Protein AF-A0A958KNK9-F1 (afdb_monomer_lite)

Foldseek 3Di:
DVLLVLLVVLLVLLVVLLPPPPPPQLVVSVVSLVVSVVSVVVSVVVVVVDDLVVDDPVVNVSVVVSVVSSVVSVVSSVVSNVSSVVVVVVVVVVVVVVVVVVVVVVVPPVVVVVVVPPPDD

Secondary structure (DSSP, 8-state):
-HHHHHHHHHHHHHHHHHHS-TT--HHHHHHHHHHHHHHHHHHHHHHTT--GGGS-HHHHHHHHHHHHHHHHHHHHHHHHHHHHHHHHHHHHHHHHHHHHHHHHHHHHSHHHHGGGG----

Radius of gyration: 26.72 Å; chains: 1; bounding box: 63×22×84 Å

Sequence (121 aa):
MVMHEELNALIELARSCGNLPKNADPEDVITQIRKYLEIFDDWQQRAGEFDVDSISEAEQAQIKSSIEELQRLHSGVTARAESAKGKIADDLSDLHKRNKALKTYLDRYPSRISI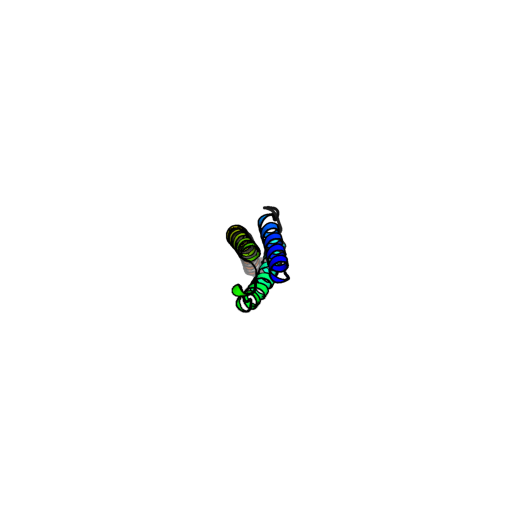TGKRKG

pLDDT: mean 86.58, std 13.3, range [44.47, 96.56]

Structure (mmCIF, N/CA/C/O backbone):
data_AF-A0A958KNK9-F1
#
_entry.id   AF-A0A958KNK9-F1
#
loop_
_atom_site.group_PDB
_atom_site.id
_atom_site.type_symbol
_atom_site.label_atom_id
_atom_site.label_alt_id
_atom_site.label_comp_id
_atom_site.label_asym_id
_atom_site.label_entity_id
_atom_site.label_seq_id
_atom_site.pdbx_PDB_ins_code
_atom_site.Cartn_x
_atom_site.Cartn_y
_atom_site.Cartn_z
_atom_site.occupancy
_atom_site.B_iso_or_equiv
_atom_site.auth_seq_id
_atom_site.auth_comp_id
_atom_site.auth_asym_id
_atom_site.auth_atom_id
_atom_site.pdbx_PDB_model_num
ATOM 1 N N . MET A 1 1 ? -13.310 -5.621 22.249 1.00 59.47 1 MET A N 1
ATOM 2 C CA . MET A 1 1 ? -11.843 -5.461 22.407 1.00 59.47 1 MET A CA 1
ATOM 3 C C . MET A 1 1 ? -11.045 -5.829 21.152 1.00 59.47 1 MET A C 1
ATOM 5 O O . MET A 1 1 ? -10.298 -4.976 20.697 1.00 59.47 1 MET A O 1
ATOM 9 N N . VAL A 1 2 ? -11.240 -7.015 20.552 1.00 64.38 2 VAL A N 1
ATOM 10 C CA . VAL A 1 2 ? -10.476 -7.497 19.371 1.00 64.38 2 VAL A CA 1
ATOM 11 C C . VAL A 1 2 ? -10.424 -6.484 18.214 1.00 64.38 2 VAL A C 1
ATOM 13 O O . VAL A 1 2 ? -9.348 -6.174 17.718 1.00 64.38 2 VAL A O 1
ATOM 16 N N . MET A 1 3 ? -11.554 -5.863 17.861 1.00 78.62 3 MET A N 1
ATOM 17 C CA . MET A 1 3 ? -11.610 -4.920 16.734 1.00 78.62 3 MET A CA 1
ATOM 18 C C . MET A 1 3 ? -10.757 -3.653 16.920 1.00 78.62 3 MET A C 1
ATOM 20 O O . MET A 1 3 ? -10.226 -3.114 15.951 1.00 78.62 3 MET A O 1
ATOM 24 N N . HIS A 1 4 ? -10.605 -3.166 18.155 1.00 80.06 4 HIS A N 1
ATOM 25 C CA . HIS A 1 4 ? -9.783 -1.983 18.414 1.00 80.06 4 HIS A CA 1
ATOM 26 C C . HIS A 1 4 ? -8.284 -2.302 18.310 1.00 80.06 4 HIS A C 1
ATOM 28 O O . HIS A 1 4 ? -7.519 -1.504 17.773 1.00 80.06 4 HIS A O 1
ATOM 34 N N . GLU A 1 5 ? -7.863 -3.482 18.772 1.00 84.50 5 GLU A N 1
ATOM 35 C CA . GLU A 1 5 ? -6.477 -3.945 18.637 1.00 84.50 5 GLU A CA 1
ATOM 36 C C . GLU A 1 5 ? -6.090 -4.145 17.167 1.00 84.50 5 GLU A C 1
ATOM 38 O O . GLU A 1 5 ? -5.017 -3.715 16.744 1.00 84.50 5 GLU A O 1
ATOM 43 N N . GLU A 1 6 ? -6.988 -4.721 16.368 1.00 87.19 6 GLU A N 1
ATOM 44 C CA . GLU A 1 6 ? -6.795 -4.906 14.926 1.00 87.19 6 GLU A CA 1
ATOM 45 C C . GLU A 1 6 ? -6.693 -3.575 14.183 1.00 87.19 6 GLU A C 1
ATOM 47 O O . GLU A 1 6 ? -5.812 -3.389 13.340 1.00 87.19 6 GLU A O 1
ATOM 52 N N . LEU A 1 7 ? -7.547 -2.614 14.541 1.00 90.06 7 LEU A N 1
ATOM 53 C CA . LEU A 1 7 ? -7.502 -1.273 13.977 1.00 90.06 7 LEU A CA 1
ATOM 54 C C . LEU A 1 7 ? -6.193 -0.550 14.335 1.00 90.06 7 LEU A C 1
ATOM 56 O O . LEU A 1 7 ? -5.594 0.100 13.479 1.00 90.06 7 LEU A O 1
ATOM 60 N N . ASN A 1 8 ? -5.697 -0.707 15.564 1.00 91.25 8 ASN A N 1
ATOM 61 C CA . ASN A 1 8 ? -4.397 -0.161 15.961 1.00 91.25 8 ASN A CA 1
ATOM 62 C C . ASN A 1 8 ? -3.240 -0.828 15.201 1.00 91.25 8 ASN A C 1
ATOM 64 O O . ASN A 1 8 ? -2.326 -0.136 14.752 1.00 91.25 8 ASN A O 1
ATOM 68 N N . ALA A 1 9 ? -3.286 -2.146 14.990 1.00 91.69 9 ALA A N 1
ATOM 69 C CA . ALA A 1 9 ? -2.295 -2.843 14.171 1.00 91.69 9 ALA A CA 1
ATOM 70 C C . ALA A 1 9 ? -2.288 -2.330 12.717 1.00 91.69 9 ALA A C 1
ATOM 72 O O . ALA A 1 9 ? -1.220 -2.133 12.131 1.00 91.69 9 ALA A O 1
ATOM 73 N N . LEU A 1 10 ? -3.466 -2.046 12.154 1.00 94.19 10 LEU A N 1
ATOM 74 C CA . LEU A 1 10 ? -3.607 -1.421 10.838 1.00 94.19 10 LEU A CA 1
ATOM 75 C C . LEU A 1 10 ? -3.031 -0.007 10.780 1.00 94.19 10 LEU A C 1
ATOM 77 O O . LEU A 1 10 ? -2.357 0.337 9.808 1.00 94.19 10 LEU A O 1
ATOM 81 N N . ILE A 1 11 ? -3.269 0.802 11.813 1.00 95.56 11 ILE A N 1
ATOM 82 C CA . ILE A 1 11 ? -2.708 2.153 11.937 1.00 95.56 11 ILE A CA 1
ATOM 83 C C . ILE A 1 11 ? -1.180 2.095 11.957 1.00 95.56 11 ILE A C 1
ATOM 85 O O . ILE A 1 11 ? -0.529 2.816 11.198 1.00 95.56 11 ILE A O 1
ATOM 89 N N . GLU A 1 12 ? -0.592 1.209 12.761 1.00 94.62 12 GLU A N 1
ATOM 90 C CA . GLU A 1 12 ? 0.864 1.044 12.822 1.00 94.62 12 GLU A CA 1
ATOM 91 C C . GLU A 1 12 ? 1.447 0.589 11.481 1.00 94.62 12 GLU A C 1
ATOM 93 O O . GLU A 1 12 ? 2.476 1.102 11.028 1.00 94.62 12 GLU A O 1
ATOM 98 N N . LEU A 1 13 ? 0.759 -0.313 10.783 1.00 94.12 13 LEU A N 1
ATOM 99 C CA . LEU A 1 13 ? 1.186 -0.752 9.462 1.00 94.12 13 LEU A CA 1
ATOM 100 C C . LEU A 1 13 ? 1.086 0.371 8.418 1.00 94.12 13 LEU A C 1
ATOM 102 O O . LEU A 1 13 ? 2.009 0.543 7.616 1.00 94.12 13 LEU A O 1
ATOM 106 N N . ALA A 1 14 ? 0.024 1.178 8.459 1.00 95.50 14 ALA A N 1
ATOM 107 C CA . ALA A 1 14 ? -0.142 2.342 7.591 1.00 95.50 14 ALA A CA 1
ATOM 108 C C . ALA A 1 14 ? 0.942 3.404 7.850 1.00 95.50 14 ALA A C 1
ATOM 110 O O . ALA A 1 14 ? 1.544 3.922 6.903 1.00 95.50 14 ALA A O 1
ATOM 111 N N . ARG A 1 15 ? 1.260 3.680 9.124 1.00 94.94 15 ARG A N 1
ATOM 112 C CA . ARG A 1 15 ? 2.381 4.550 9.526 1.00 94.94 15 ARG A CA 1
ATOM 113 C C . ARG A 1 15 ? 3.704 4.017 8.987 1.00 94.94 15 ARG A C 1
ATOM 115 O O . ARG A 1 15 ? 4.484 4.779 8.420 1.00 94.94 15 ARG A O 1
ATOM 122 N N . SER A 1 16 ? 3.944 2.713 9.116 1.00 93.00 16 SER A N 1
ATOM 123 C CA . SER A 1 16 ? 5.159 2.069 8.615 1.00 93.00 16 SER A CA 1
ATOM 124 C C . SER A 1 16 ? 5.309 2.230 7.097 1.00 93.00 16 SER A C 1
ATOM 126 O O . SER A 1 16 ? 6.363 2.668 6.636 1.00 93.00 16 SER A O 1
ATOM 128 N N . CYS A 1 17 ? 4.233 2.014 6.331 1.00 92.62 17 CYS A N 1
ATOM 129 C CA . CYS A 1 17 ? 4.218 2.251 4.883 1.00 92.62 17 CYS A CA 1
ATOM 130 C C . CYS A 1 17 ? 4.541 3.717 4.534 1.00 92.62 17 CYS A C 1
ATOM 132 O O . CYS A 1 17 ? 5.336 3.987 3.633 1.00 92.62 17 CYS A O 1
ATOM 134 N N . GLY A 1 18 ? 3.954 4.680 5.256 1.00 87.94 18 GLY A N 1
ATOM 135 C CA . GLY A 1 18 ? 4.208 6.112 5.054 1.00 87.94 18 GLY A CA 1
ATOM 136 C C . GLY A 1 18 ? 5.648 6.538 5.376 1.00 87.94 18 GLY A C 1
ATOM 137 O O . GLY A 1 18 ? 6.222 7.388 4.677 1.00 87.94 18 GLY A O 1
ATOM 138 N N . ASN A 1 19 ? 6.247 5.907 6.389 1.00 89.94 19 ASN A N 1
ATOM 139 C CA . ASN A 1 19 ? 7.565 6.229 6.941 1.00 89.94 19 ASN A CA 1
ATOM 140 C C . ASN A 1 19 ? 8.738 5.505 6.268 1.00 89.94 19 ASN A C 1
ATOM 142 O O . ASN A 1 19 ? 9.886 5.730 6.655 1.00 89.94 19 ASN A O 1
ATOM 146 N N . LEU A 1 20 ? 8.489 4.686 5.243 1.00 88.62 20 LEU A N 1
ATOM 147 C CA . LEU A 1 20 ? 9.555 4.068 4.456 1.00 88.62 20 LEU A CA 1
ATOM 148 C C . LEU A 1 20 ? 10.573 5.111 3.950 1.00 88.62 20 LEU A C 1
ATOM 150 O O . LEU A 1 20 ? 10.183 6.217 3.550 1.00 88.62 20 LEU A O 1
ATOM 154 N N . PRO A 1 21 ? 11.880 4.796 3.905 1.00 89.81 21 PRO A N 1
ATOM 155 C CA . PRO A 1 21 ? 12.877 5.705 3.347 1.00 89.81 21 PRO A CA 1
ATOM 156 C C . PRO A 1 21 ? 12.481 6.200 1.946 1.00 89.81 21 PRO A C 1
ATOM 158 O O . PRO A 1 21 ? 11.912 5.468 1.139 1.00 89.81 21 PRO A O 1
ATOM 161 N N . LYS A 1 22 ? 12.759 7.467 1.613 1.00 85.44 22 LYS A N 1
ATOM 162 C CA . LYS A 1 22 ? 12.431 8.025 0.277 1.00 85.44 22 LYS A CA 1
ATOM 163 C C . LYS A 1 22 ? 13.130 7.271 -0.866 1.00 85.44 22 LYS A C 1
ATOM 165 O O . LYS A 1 22 ? 12.616 7.185 -1.984 1.00 85.44 22 LYS A O 1
ATOM 170 N N . ASN A 1 23 ? 14.298 6.718 -0.566 1.00 88.31 23 ASN A N 1
ATOM 171 C CA . ASN A 1 23 ? 15.133 5.902 -1.436 1.00 88.31 23 ASN A CA 1
ATOM 172 C C . ASN A 1 23 ? 14.954 4.393 -1.204 1.00 88.31 23 ASN A C 1
ATOM 174 O O . ASN A 1 23 ? 15.798 3.636 -1.667 1.00 88.31 23 ASN A O 1
ATOM 178 N N . ALA A 1 24 ? 13.905 3.964 -0.493 1.00 91.06 24 ALA A N 1
ATOM 179 C CA . ALA A 1 24 ? 13.580 2.547 -0.395 1.00 91.06 24 ALA A CA 1
ATOM 180 C C . ALA A 1 24 ? 13.394 1.942 -1.793 1.00 91.06 24 ALA A C 1
ATOM 182 O O . ALA A 1 24 ? 12.942 2.636 -2.721 1.00 91.06 24 ALA A O 1
ATOM 183 N N . ASP A 1 25 ? 13.758 0.667 -1.906 1.00 92.94 25 ASP A N 1
ATOM 184 C CA . ASP A 1 25 ? 13.542 -0.129 -3.105 1.00 92.94 25 ASP A CA 1
ATOM 185 C C . ASP A 1 25 ? 12.040 -0.120 -3.454 1.00 92.94 25 ASP A C 1
ATOM 187 O O . ASP A 1 25 ? 11.208 -0.373 -2.572 1.00 92.94 25 ASP A O 1
ATOM 191 N N . PRO A 1 26 ? 11.651 0.223 -4.697 1.00 92.56 26 PRO A N 1
ATOM 192 C CA . PRO A 1 26 ? 10.259 0.156 -5.126 1.00 92.56 26 PRO A CA 1
ATOM 193 C C . PRO A 1 26 ? 9.591 -1.202 -4.867 1.00 92.56 26 PRO A C 1
ATOM 195 O O . PRO A 1 26 ? 8.399 -1.224 -4.557 1.00 92.56 26 PRO A O 1
ATOM 198 N N . GLU A 1 27 ? 10.325 -2.314 -4.962 1.00 91.81 27 GLU A N 1
ATOM 199 C CA . GLU A 1 27 ? 9.784 -3.655 -4.708 1.00 91.81 27 GLU A CA 1
ATOM 200 C C . GLU A 1 27 ? 9.452 -3.868 -3.226 1.00 91.81 27 GLU A C 1
ATOM 202 O O . GLU A 1 27 ? 8.373 -4.379 -2.901 1.00 91.81 27 GLU A O 1
ATOM 207 N N . ASP A 1 28 ? 10.314 -3.399 -2.321 1.00 92.50 28 ASP A N 1
ATOM 208 C CA . ASP A 1 28 ? 10.069 -3.439 -0.875 1.00 92.50 28 ASP A CA 1
ATOM 209 C C . ASP A 1 28 ? 8.854 -2.583 -0.501 1.00 92.50 28 ASP A C 1
ATOM 211 O O . ASP A 1 28 ? 7.980 -3.015 0.258 1.00 92.50 28 ASP A O 1
ATOM 215 N N . VAL A 1 29 ? 8.755 -1.380 -1.086 1.00 94.38 29 VAL A N 1
ATOM 216 C CA . VAL A 1 29 ? 7.613 -0.476 -0.882 1.00 94.38 29 VAL A CA 1
ATOM 217 C C . VAL A 1 29 ? 6.314 -1.155 -1.314 1.00 94.38 29 VAL A C 1
ATOM 219 O O . VAL A 1 29 ? 5.337 -1.153 -0.564 1.00 94.38 29 VAL A O 1
ATOM 222 N N . ILE A 1 30 ? 6.289 -1.768 -2.500 1.00 94.06 30 ILE A N 1
ATOM 223 C CA . ILE A 1 30 ? 5.103 -2.470 -3.005 1.00 94.06 30 ILE A CA 1
ATOM 224 C C . ILE A 1 30 ? 4.757 -3.669 -2.131 1.00 94.06 30 ILE A C 1
ATOM 226 O O . ILE A 1 30 ? 3.581 -3.880 -1.838 1.00 94.06 30 ILE A O 1
ATOM 230 N N . THR A 1 31 ? 5.751 -4.439 -1.693 1.00 94.31 31 THR A N 1
ATOM 231 C CA . THR A 1 31 ? 5.539 -5.601 -0.822 1.00 94.31 31 THR A CA 1
ATOM 232 C C . THR A 1 31 ? 4.875 -5.185 0.486 1.00 94.31 31 THR A C 1
ATOM 234 O O . THR A 1 31 ? 3.894 -5.799 0.911 1.00 94.31 31 THR A O 1
ATOM 237 N N . GLN A 1 32 ? 5.341 -4.096 1.099 1.00 94.06 32 GLN A N 1
ATOM 238 C CA . GLN A 1 32 ? 4.755 -3.611 2.341 1.00 94.06 32 GLN A CA 1
ATOM 239 C C . GLN A 1 32 ? 3.341 -3.049 2.149 1.00 94.06 32 GLN A C 1
ATOM 241 O O . GLN A 1 32 ? 2.455 -3.331 2.956 1.00 94.06 32 GLN A O 1
ATOM 246 N N . ILE A 1 33 ? 3.106 -2.307 1.063 1.00 95.25 33 ILE A N 1
ATOM 247 C CA . ILE A 1 33 ? 1.776 -1.778 0.733 1.00 95.25 33 ILE A CA 1
ATOM 248 C C . ILE A 1 33 ? 0.794 -2.915 0.431 1.00 95.25 33 ILE A C 1
ATOM 250 O O . ILE A 1 33 ? -0.352 -2.844 0.860 1.00 95.25 33 ILE A O 1
ATOM 254 N N . ARG A 1 34 ? 1.222 -3.991 -0.239 1.00 95.25 34 ARG A N 1
ATOM 255 C CA . ARG A 1 34 ? 0.380 -5.180 -0.454 1.00 95.25 34 ARG A CA 1
ATOM 256 C C . ARG A 1 34 ? -0.030 -5.827 0.858 1.00 95.25 34 ARG A C 1
ATOM 258 O O . ARG A 1 34 ? -1.217 -6.032 1.069 1.00 95.25 34 ARG A O 1
ATOM 265 N N . LYS A 1 35 ? 0.927 -6.052 1.763 1.00 94.44 35 LYS A N 1
ATOM 266 C CA . LYS A 1 35 ? 0.635 -6.576 3.104 1.00 94.44 35 LYS A CA 1
ATOM 267 C C . LYS A 1 35 ? -0.374 -5.695 3.844 1.00 94.44 35 LYS A C 1
ATOM 269 O O . LYS A 1 35 ? -1.256 -6.199 4.530 1.00 94.44 35 LYS A O 1
ATOM 274 N N . TYR A 1 36 ? -0.236 -4.378 3.716 1.00 95.50 36 TYR A N 1
ATOM 275 C CA . TYR A 1 36 ? -1.191 -3.436 4.282 1.00 95.50 36 TYR A CA 1
ATOM 276 C C . TYR A 1 36 ? -2.595 -3.583 3.689 1.00 95.50 36 TYR A C 1
ATOM 278 O O . TYR A 1 36 ? -3.554 -3.671 4.450 1.00 95.50 36 TYR A O 1
ATOM 286 N N . LEU A 1 37 ? -2.711 -3.641 2.361 1.00 95.38 37 LEU A N 1
ATOM 287 C CA . LEU A 1 37 ? -3.995 -3.791 1.676 1.00 95.38 37 LEU A CA 1
ATOM 288 C C . LEU A 1 37 ? -4.673 -5.125 2.009 1.00 95.38 37 LEU A C 1
ATOM 290 O O . LEU A 1 37 ? -5.864 -5.130 2.275 1.00 95.38 37 LEU A O 1
ATOM 294 N N . GLU A 1 38 ? -3.921 -6.224 2.088 1.00 94.56 38 GLU A N 1
ATOM 295 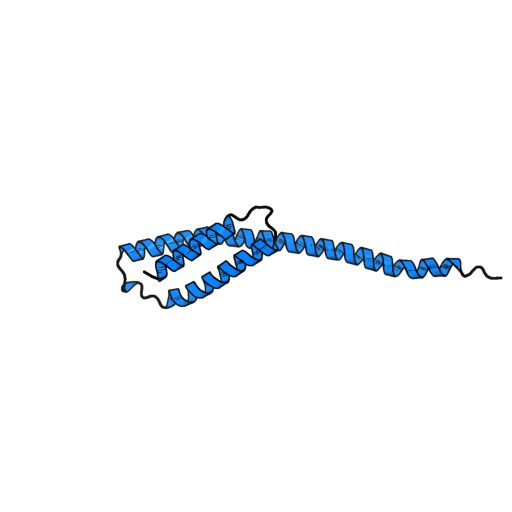C CA . GLU A 1 38 ? -4.457 -7.536 2.481 1.00 94.56 38 GLU A CA 1
ATOM 296 C C . GLU A 1 38 ? -5.093 -7.502 3.878 1.00 94.56 38 GLU A C 1
ATOM 298 O O . GLU A 1 38 ? -6.205 -7.988 4.072 1.00 94.56 38 GLU A O 1
ATOM 303 N N . ILE A 1 39 ? -4.408 -6.896 4.853 1.00 93.00 39 ILE A N 1
ATOM 304 C CA . ILE A 1 39 ? -4.925 -6.784 6.225 1.00 93.00 39 ILE A CA 1
ATOM 305 C C . ILE A 1 39 ? -6.091 -5.790 6.283 1.00 93.00 39 ILE A C 1
ATOM 307 O O . ILE A 1 39 ? -7.036 -5.991 7.044 1.00 93.00 39 ILE A O 1
ATOM 311 N N . PHE A 1 40 ? -6.040 -4.715 5.494 1.00 94.31 40 PHE A N 1
ATOM 312 C CA . PHE A 1 40 ? -7.116 -3.730 5.432 1.00 94.31 40 PHE A CA 1
ATOM 313 C C . PHE A 1 40 ? -8.396 -4.329 4.845 1.00 94.31 40 PHE A C 1
ATOM 315 O O . PHE A 1 40 ? -9.462 -4.129 5.421 1.00 94.31 40 PHE A O 1
ATOM 322 N N . ASP A 1 41 ? -8.287 -5.095 3.759 1.00 93.50 41 ASP A N 1
ATOM 323 C CA . ASP A 1 41 ? -9.419 -5.770 3.123 1.00 93.50 41 ASP A CA 1
ATOM 324 C C . ASP A 1 41 ? -10.061 -6.787 4.079 1.00 93.50 41 ASP A C 1
ATOM 326 O O . ASP A 1 41 ? -11.285 -6.814 4.223 1.00 93.50 41 ASP A O 1
ATOM 330 N N . ASP A 1 42 ? -9.248 -7.583 4.782 1.00 91.62 42 ASP A N 1
ATOM 331 C CA . ASP A 1 42 ? -9.731 -8.534 5.791 1.00 91.62 42 ASP A CA 1
ATOM 332 C C . ASP A 1 42 ? -10.437 -7.825 6.960 1.00 91.62 42 ASP A C 1
ATOM 334 O O . ASP A 1 42 ? -11.538 -8.204 7.366 1.00 91.62 42 ASP A O 1
ATOM 338 N N . TRP A 1 43 ? -9.849 -6.745 7.477 1.00 91.69 43 TRP A N 1
ATOM 339 C CA . TRP A 1 43 ? -10.485 -5.943 8.520 1.00 91.69 43 TRP A CA 1
ATOM 340 C C . TRP A 1 43 ? -11.788 -5.305 8.037 1.00 91.69 43 TRP A C 1
ATOM 342 O O . TRP A 1 43 ? -12.773 -5.333 8.768 1.00 91.69 43 TRP A O 1
ATOM 352 N N . GLN A 1 44 ? -11.831 -4.761 6.818 1.00 90.88 44 GLN A N 1
ATOM 353 C CA . GLN A 1 44 ? -13.024 -4.116 6.266 1.00 90.88 44 GLN A CA 1
ATOM 354 C C . GLN A 1 44 ? -14.197 -5.099 6.167 1.00 90.88 44 GLN A C 1
ATOM 356 O O . GLN A 1 44 ? -15.331 -4.730 6.477 1.00 90.88 44 GLN A O 1
ATOM 361 N N . GLN A 1 45 ? -13.933 -6.343 5.757 1.00 89.50 45 GLN A N 1
ATOM 362 C CA . GLN A 1 45 ? -14.955 -7.391 5.691 1.00 89.50 45 GLN A CA 1
ATOM 363 C C . GLN A 1 45 ? -15.541 -7.686 7.075 1.00 89.50 45 GLN A C 1
ATOM 365 O O . GLN A 1 45 ? -16.758 -7.732 7.230 1.00 89.50 45 GLN A O 1
ATOM 370 N N . ARG A 1 46 ? -14.684 -7.797 8.094 1.00 86.12 46 ARG A N 1
ATOM 371 C CA . ARG A 1 46 ? -15.089 -8.105 9.474 1.00 86.12 46 ARG A CA 1
ATOM 372 C C . ARG A 1 46 ? -15.696 -6.904 10.203 1.00 86.12 46 ARG A C 1
ATOM 374 O O . ARG A 1 46 ? -16.564 -7.070 11.054 1.00 86.12 46 ARG A O 1
ATOM 381 N N . ALA A 1 47 ? -15.295 -5.685 9.845 1.00 84.50 47 ALA A N 1
ATOM 382 C CA . ALA A 1 47 ? -15.851 -4.441 10.377 1.00 84.50 47 ALA A CA 1
ATOM 383 C C . ALA A 1 47 ? -17.345 -4.284 10.071 1.00 84.50 47 ALA A C 1
ATOM 385 O O . ALA A 1 47 ? -18.075 -3.738 10.894 1.00 84.50 47 ALA A O 1
ATOM 386 N N . GLY A 1 48 ? -17.814 -4.797 8.930 1.00 77.75 48 GLY A N 1
ATOM 387 C CA . GLY A 1 48 ? -19.238 -4.795 8.580 1.00 77.75 48 GLY A CA 1
ATOM 388 C C . GLY A 1 48 ? -20.104 -5.717 9.446 1.00 77.75 48 GLY A C 1
ATOM 389 O O . GLY A 1 48 ? -21.317 -5.540 9.490 1.00 77.75 48 GLY A O 1
ATOM 390 N N . GLU A 1 49 ? -19.496 -6.677 10.144 1.00 82.00 49 GLU A N 1
ATOM 391 C CA . GLU A 1 49 ? -20.183 -7.631 11.025 1.00 82.00 49 GLU A CA 1
ATOM 392 C C . GLU A 1 49 ? -20.214 -7.165 12.489 1.00 82.00 49 GLU A C 1
ATOM 394 O O . GLU A 1 49 ? -20.826 -7.809 13.342 1.00 82.00 49 GLU A O 1
ATOM 399 N N . PHE A 1 50 ? -19.545 -6.052 12.802 1.00 81.19 50 PHE A N 1
ATOM 400 C CA . PHE A 1 50 ? -19.418 -5.559 14.164 1.00 81.19 50 PHE A CA 1
ATOM 401 C C . PHE A 1 50 ? -20.638 -4.747 14.595 1.00 81.19 50 PHE A C 1
ATOM 403 O O . PHE A 1 50 ? -20.953 -3.704 14.021 1.00 81.19 50 PHE A O 1
ATOM 410 N N . ASP A 1 51 ? -21.291 -5.205 15.661 1.00 82.19 51 ASP A N 1
ATOM 411 C CA . ASP A 1 51 ? -22.405 -4.496 16.279 1.00 82.19 51 ASP A CA 1
ATOM 412 C C . ASP A 1 51 ? -21.893 -3.349 17.164 1.00 82.19 51 ASP A C 1
ATOM 414 O O . ASP A 1 51 ? -21.486 -3.544 18.313 1.00 82.19 51 ASP A O 1
ATOM 418 N N . VAL A 1 52 ? -21.904 -2.137 16.612 1.00 77.38 52 VAL A N 1
ATOM 419 C CA . VAL A 1 52 ? -21.452 -0.915 17.293 1.00 77.38 52 VAL A CA 1
ATOM 420 C C . VAL A 1 52 ? -22.351 -0.565 18.485 1.00 77.38 52 VAL A C 1
ATOM 422 O O . VAL A 1 52 ? -21.870 0.033 19.449 1.00 77.38 52 VAL A O 1
ATOM 425 N N . ASP A 1 53 ? -23.618 -0.982 18.479 1.00 81.56 53 ASP A N 1
ATOM 426 C CA . ASP A 1 53 ? -24.563 -0.687 19.562 1.00 81.56 53 ASP A CA 1
ATOM 427 C C . ASP A 1 53 ? -24.323 -1.575 20.798 1.00 81.56 53 ASP A C 1
ATOM 429 O O . ASP A 1 53 ? -24.818 -1.286 21.889 1.00 81.56 53 ASP A O 1
ATOM 433 N N . SER A 1 54 ? -23.512 -2.630 20.654 1.00 84.69 54 SER A N 1
ATOM 434 C CA . SER A 1 54 ? -23.154 -3.558 21.735 1.00 84.69 54 SER A CA 1
ATOM 435 C C . SER A 1 54 ? -22.019 -3.073 22.653 1.00 84.69 54 SER A C 1
ATOM 437 O O . SER A 1 54 ? -21.730 -3.718 23.664 1.00 84.69 54 SER A O 1
ATOM 439 N N . ILE A 1 55 ? -21.373 -1.948 22.325 1.00 86.69 55 ILE A N 1
ATOM 440 C CA . ILE A 1 55 ? -20.225 -1.393 23.062 1.00 86.69 55 ILE A CA 1
ATOM 441 C C . ILE A 1 55 ? -20.534 -0.036 23.702 1.00 86.69 55 ILE A C 1
ATOM 443 O O . ILE A 1 55 ? -21.497 0.642 23.350 1.00 86.69 55 ILE A O 1
ATOM 447 N N . SER A 1 56 ? -19.702 0.374 24.662 1.00 90.94 56 SER A N 1
ATOM 448 C CA . SER A 1 56 ? -19.885 1.644 25.373 1.00 90.94 56 SER A CA 1
ATOM 449 C C . SER A 1 56 ? -19.630 2.869 24.482 1.00 90.94 56 SER A C 1
ATOM 451 O O . SER A 1 56 ? -18.810 2.824 23.565 1.00 90.94 56 SER A O 1
ATOM 453 N N . GLU A 1 57 ? -20.255 4.011 24.797 1.00 90.19 57 GLU A N 1
ATOM 454 C CA . GLU A 1 57 ? -20.027 5.281 24.077 1.00 90.19 57 GLU A CA 1
ATOM 455 C C . GLU A 1 57 ? -18.540 5.684 24.043 1.00 90.19 57 GLU A C 1
ATOM 457 O O . GLU A 1 57 ? -18.049 6.214 23.045 1.00 90.19 57 GLU A O 1
ATOM 462 N N . ALA A 1 58 ? -17.801 5.400 25.122 1.00 90.00 58 ALA A N 1
ATOM 463 C CA . ALA A 1 58 ? -16.364 5.652 25.195 1.00 90.00 58 ALA A CA 1
ATOM 464 C C . ALA A 1 58 ? -15.580 4.810 24.173 1.00 90.00 58 ALA A C 1
ATOM 466 O O . ALA A 1 58 ? -14.703 5.332 23.483 1.00 90.00 58 ALA A O 1
ATOM 467 N N . GLU A 1 59 ? -15.918 3.526 24.032 1.00 87.88 59 GLU A N 1
ATOM 468 C CA . GLU A 1 59 ? -15.299 2.639 23.040 1.00 87.88 59 GLU A CA 1
ATOM 469 C C . GLU A 1 59 ? -15.670 3.045 21.611 1.00 87.88 59 GLU A C 1
ATOM 471 O O . GLU A 1 59 ? -14.803 3.057 20.736 1.00 87.88 59 GLU A O 1
ATOM 476 N N . GLN A 1 60 ? -16.922 3.445 21.370 1.00 88.44 60 GLN A N 1
ATOM 477 C CA . GLN A 1 60 ? -17.349 3.960 20.066 1.00 88.44 60 GLN A CA 1
ATOM 478 C C . GLN A 1 60 ? -16.550 5.209 19.671 1.00 88.44 60 GLN A C 1
ATOM 480 O O . GLN A 1 60 ? -16.057 5.306 18.544 1.00 88.44 60 GLN A O 1
ATOM 485 N N . ALA A 1 61 ? -16.368 6.152 20.603 1.00 90.31 61 ALA A N 1
ATOM 486 C CA . ALA A 1 61 ? -15.568 7.354 20.377 1.00 90.31 61 ALA A CA 1
ATOM 487 C C . ALA A 1 61 ? -14.101 7.018 20.062 1.00 90.31 61 ALA A C 1
ATOM 489 O O . ALA A 1 61 ? -13.497 7.626 19.175 1.00 90.31 61 ALA A O 1
ATOM 490 N N . GLN A 1 62 ? -13.539 6.019 20.745 1.00 90.19 62 GLN A N 1
ATOM 491 C CA . GLN A 1 62 ? -12.173 5.562 20.515 1.00 90.19 62 GLN A CA 1
ATOM 492 C C . GLN A 1 62 ? -12.010 4.900 19.139 1.00 90.19 62 GLN A C 1
ATOM 494 O O . GLN A 1 62 ? -11.092 5.255 18.401 1.00 90.19 62 GLN A O 1
ATOM 499 N N . ILE A 1 63 ? -12.924 4.006 18.751 1.00 89.69 63 ILE A N 1
ATOM 500 C CA . ILE A 1 63 ? -12.933 3.384 17.417 1.00 89.69 63 ILE A CA 1
ATOM 501 C C . ILE A 1 63 ? -13.062 4.453 16.332 1.00 89.69 63 ILE A C 1
ATOM 503 O O . ILE A 1 63 ? -12.298 4.442 15.369 1.00 89.69 63 ILE A O 1
ATOM 507 N N . LYS A 1 64 ? -13.974 5.415 16.506 1.00 90.69 64 LYS A N 1
ATOM 508 C CA . LYS A 1 64 ? -14.154 6.520 15.561 1.00 90.69 64 LYS A CA 1
ATOM 509 C C . LYS A 1 64 ? -12.869 7.331 15.379 1.00 90.69 64 LYS A C 1
ATOM 511 O O . LYS A 1 64 ? -12.461 7.566 14.246 1.00 90.69 64 LYS A O 1
ATOM 516 N N . SER A 1 65 ? -12.206 7.699 16.475 1.00 93.31 65 SER A N 1
ATOM 517 C CA . SER A 1 65 ? -10.920 8.411 16.441 1.00 93.31 65 SER A CA 1
ATOM 518 C C . SER A 1 65 ? -9.847 7.624 15.678 1.00 93.31 65 SER A C 1
ATOM 520 O O . SER A 1 65 ? -9.159 8.170 14.812 1.00 93.31 65 SER A O 1
ATOM 522 N N . SER A 1 66 ? -9.746 6.317 15.933 1.00 93.06 66 SER A N 1
ATOM 523 C CA . SER A 1 66 ? -8.818 5.432 15.226 1.00 93.06 66 SER A CA 1
ATOM 524 C C . SER A 1 66 ? -9.143 5.314 13.728 1.00 93.06 66 SER A C 1
ATOM 526 O O . SER A 1 66 ? -8.230 5.327 12.904 1.00 93.06 66 SER A O 1
ATOM 528 N N . ILE A 1 67 ? -10.421 5.267 13.339 1.00 92.38 67 ILE A N 1
ATOM 529 C CA . ILE A 1 67 ? -10.827 5.277 11.922 1.00 92.38 67 ILE A CA 1
ATOM 530 C C . ILE A 1 67 ? -10.433 6.602 11.255 1.00 92.38 67 ILE A C 1
ATOM 532 O O . ILE A 1 67 ? -9.873 6.595 10.160 1.00 92.38 67 ILE A O 1
ATOM 536 N N . GLU A 1 68 ? -10.671 7.741 11.907 1.00 94.19 68 GLU A N 1
ATOM 537 C CA . GLU A 1 68 ? -10.277 9.063 11.396 1.00 94.19 68 GLU A CA 1
ATOM 538 C C . GLU A 1 68 ? -8.752 9.207 11.268 1.00 94.19 68 GLU A C 1
ATOM 540 O O . GLU A 1 68 ? -8.240 9.901 10.383 1.00 94.19 68 GLU A O 1
ATOM 545 N N . GLU A 1 69 ? -7.990 8.571 12.157 1.00 95.06 69 GLU A N 1
ATOM 546 C CA . GLU A 1 69 ? -6.543 8.465 12.015 1.00 95.06 69 GLU A CA 1
ATOM 547 C C . GLU A 1 69 ? -6.151 7.603 10.809 1.00 95.06 69 GLU A C 1
ATOM 549 O O . GLU A 1 69 ? -5.363 8.048 9.969 1.00 95.06 69 GLU A O 1
ATOM 554 N N . LEU A 1 70 ? -6.723 6.404 10.684 1.00 94.75 70 LEU A N 1
ATOM 555 C CA . LEU A 1 70 ? -6.448 5.496 9.574 1.00 94.75 70 LEU A CA 1
ATOM 556 C C . LEU A 1 70 ? -6.748 6.158 8.218 1.00 94.75 70 LEU A C 1
ATOM 558 O O . LEU A 1 70 ? -5.923 6.100 7.305 1.00 94.75 70 LEU A O 1
ATOM 562 N N . GLN A 1 71 ? -7.867 6.881 8.119 1.00 93.94 71 GLN A N 1
ATOM 563 C CA . GLN A 1 71 ? -8.239 7.658 6.934 1.00 93.94 71 GLN A CA 1
ATOM 564 C C . GLN A 1 71 ? -7.182 8.697 6.554 1.00 93.94 71 GLN A C 1
ATOM 566 O O . GLN A 1 71 ? -6.836 8.833 5.378 1.00 93.94 71 GLN A O 1
ATOM 571 N N . ARG A 1 72 ? -6.624 9.415 7.535 1.00 94.56 72 ARG A N 1
ATOM 572 C CA . ARG A 1 72 ? -5.533 10.368 7.282 1.00 94.56 72 ARG A CA 1
ATOM 573 C C . ARG A 1 72 ? -4.291 9.656 6.750 1.00 94.56 72 ARG A C 1
ATOM 575 O O . ARG A 1 72 ? -3.666 10.147 5.806 1.00 94.56 72 ARG A O 1
ATOM 582 N N . LEU A 1 73 ? -3.961 8.485 7.293 1.00 96.06 73 LEU A N 1
ATOM 583 C CA . LEU A 1 73 ? -2.797 7.697 6.879 1.00 96.06 73 LEU A CA 1
ATOM 584 C C . LEU A 1 73 ? -2.941 7.092 5.474 1.00 96.06 73 LEU A C 1
ATOM 586 O O . LEU A 1 73 ? -1.934 6.994 4.769 1.00 96.06 73 LEU A O 1
ATOM 590 N N . HIS A 1 74 ? -4.158 6.767 5.015 1.00 94.88 74 HIS A N 1
ATOM 591 C CA . HIS A 1 74 ? -4.400 6.254 3.655 1.00 94.88 74 HIS A CA 1
ATOM 592 C C . HIS A 1 74 ? -3.811 7.152 2.563 1.00 94.88 74 HIS A C 1
ATOM 594 O O . HIS A 1 74 ? -3.270 6.656 1.572 1.00 94.88 74 HIS A O 1
ATOM 600 N N . SER A 1 75 ? -3.874 8.474 2.750 1.00 91.62 75 SER A N 1
ATOM 601 C CA . SER A 1 75 ? -3.293 9.433 1.805 1.00 91.62 75 SER A CA 1
ATOM 602 C C . SER A 1 75 ? -1.777 9.240 1.651 1.00 91.62 75 SER A C 1
ATOM 604 O O . SER A 1 75 ? -1.257 9.236 0.534 1.00 91.62 75 SER A O 1
ATOM 606 N N . GLY A 1 76 ? -1.076 8.984 2.760 1.00 92.00 76 GLY A N 1
ATOM 607 C CA . GLY A 1 76 ? 0.356 8.701 2.784 1.00 92.00 76 GLY A CA 1
ATOM 608 C C . GLY A 1 76 ? 0.698 7.364 2.133 1.00 92.00 76 GLY A C 1
ATOM 609 O O . GLY A 1 76 ? 1.614 7.303 1.313 1.00 92.00 76 GLY A O 1
ATOM 610 N N . VAL A 1 77 ? -0.068 6.312 2.434 1.00 95.25 77 VAL A N 1
ATOM 611 C CA . VAL A 1 77 ? 0.094 4.993 1.795 1.00 95.25 77 VAL A CA 1
ATOM 612 C C . VAL A 1 77 ? -0.095 5.100 0.278 1.00 95.25 77 VAL A C 1
ATOM 614 O O . VAL A 1 77 ? 0.739 4.621 -0.489 1.00 95.25 77 VAL A O 1
ATOM 617 N N . THR A 1 78 ? -1.140 5.801 -0.163 1.00 93.75 78 THR A N 1
ATOM 618 C CA . THR A 1 78 ? -1.448 6.000 -1.588 1.00 93.75 78 THR A CA 1
ATOM 619 C C . THR A 1 78 ? -0.339 6.774 -2.298 1.00 93.75 78 THR A C 1
ATOM 621 O O . THR A 1 78 ? 0.123 6.367 -3.363 1.00 93.75 78 THR A O 1
ATOM 624 N N . ALA A 1 79 ? 0.156 7.856 -1.689 1.00 92.50 79 ALA A N 1
ATOM 625 C CA . ALA A 1 79 ? 1.264 8.630 -2.245 1.00 92.50 79 ALA A CA 1
ATOM 626 C C . ALA A 1 79 ? 2.543 7.787 -2.394 1.00 92.50 79 ALA A C 1
ATOM 628 O O . ALA A 1 79 ? 3.279 7.927 -3.375 1.00 92.50 79 ALA A O 1
ATOM 629 N N . ARG A 1 80 ? 2.805 6.878 -1.446 1.00 93.69 80 ARG A N 1
ATOM 630 C CA . ARG A 1 80 ? 3.929 5.937 -1.533 1.00 93.69 80 ARG A CA 1
ATOM 631 C C . ARG A 1 80 ? 3.750 4.914 -2.644 1.00 93.69 80 ARG A C 1
ATOM 633 O O . ARG A 1 80 ? 4.709 4.681 -3.378 1.00 93.69 80 ARG A O 1
ATOM 640 N N . ALA A 1 81 ? 2.545 4.372 -2.810 1.00 93.62 81 ALA A N 1
ATOM 641 C CA . ALA A 1 81 ? 2.231 3.448 -3.896 1.00 93.62 81 ALA A CA 1
ATOM 642 C C . ALA A 1 81 ? 2.470 4.094 -5.270 1.00 93.62 81 ALA A C 1
ATOM 644 O O . ALA A 1 81 ? 3.170 3.526 -6.108 1.00 93.62 81 ALA A O 1
ATOM 645 N N . GLU A 1 82 ? 1.955 5.309 -5.481 1.00 94.06 82 GLU A N 1
ATOM 646 C CA . GLU A 1 82 ? 2.145 6.045 -6.738 1.00 94.06 82 GLU A CA 1
ATOM 647 C C . GLU A 1 82 ? 3.622 6.389 -6.985 1.00 94.06 82 GLU A C 1
ATOM 649 O O . GLU A 1 82 ? 4.112 6.250 -8.105 1.00 94.06 82 GLU A O 1
ATOM 654 N N . SER A 1 83 ? 4.376 6.756 -5.942 1.00 93.75 83 SER A N 1
ATOM 655 C CA . SER A 1 83 ? 5.816 7.001 -6.081 1.00 93.75 83 SER A CA 1
ATOM 656 C C . SER A 1 83 ? 6.592 5.745 -6.496 1.00 93.75 83 SER A C 1
ATOM 658 O O . SER A 1 83 ? 7.453 5.832 -7.373 1.00 93.75 83 SER A O 1
ATOM 660 N N . ALA A 1 84 ? 6.297 4.584 -5.903 1.00 94.12 84 ALA A N 1
ATOM 661 C CA . ALA A 1 84 ? 6.943 3.321 -6.266 1.00 94.12 84 ALA A CA 1
ATOM 662 C C . ALA A 1 84 ? 6.590 2.892 -7.698 1.00 94.12 84 ALA A C 1
ATOM 664 O O . ALA A 1 84 ? 7.473 2.542 -8.480 1.00 94.12 84 ALA A O 1
ATOM 665 N N . LYS A 1 85 ? 5.311 3.007 -8.073 1.00 94.25 85 LYS A N 1
ATOM 666 C CA . LYS A 1 85 ? 4.824 2.759 -9.436 1.00 94.25 85 LYS A CA 1
ATOM 667 C C . LYS A 1 85 ? 5.530 3.638 -10.470 1.00 94.25 85 LYS A C 1
ATOM 669 O O . LYS A 1 85 ? 5.919 3.132 -11.519 1.00 94.25 85 LYS A O 1
ATOM 674 N N . GLY A 1 86 ? 5.724 4.925 -10.170 1.00 94.56 86 GLY A N 1
ATOM 675 C CA . GLY A 1 86 ? 6.464 5.847 -11.033 1.00 94.56 86 GLY A CA 1
ATOM 676 C C . GLY A 1 86 ? 7.903 5.391 -11.281 1.00 94.56 86 GLY A C 1
ATOM 677 O O . GLY A 1 86 ? 8.316 5.284 -12.432 1.00 94.56 86 GLY A O 1
ATOM 678 N N . LYS A 1 87 ? 8.632 5.020 -10.219 1.00 93.94 87 LYS A N 1
ATOM 679 C CA . LYS A 1 87 ? 10.014 4.520 -10.333 1.00 93.94 87 LYS A CA 1
ATOM 680 C C . LYS A 1 87 ? 10.109 3.262 -11.206 1.00 93.94 87 LYS A C 1
ATOM 682 O O . LYS A 1 87 ? 10.934 3.209 -12.108 1.00 93.94 87 LYS A O 1
ATOM 687 N N . ILE A 1 88 ? 9.217 2.291 -11.002 1.00 94.44 88 ILE A N 1
ATOM 688 C CA . ILE A 1 88 ? 9.189 1.061 -11.815 1.00 94.44 88 ILE A CA 1
ATOM 689 C C . ILE A 1 88 ? 8.883 1.366 -13.285 1.00 94.44 88 ILE A C 1
ATOM 691 O O . ILE A 1 88 ? 9.460 0.752 -14.183 1.00 94.44 88 ILE A O 1
ATOM 695 N N . ALA A 1 89 ? 7.980 2.312 -13.552 1.00 95.31 89 ALA A N 1
ATOM 696 C CA . ALA A 1 89 ? 7.672 2.728 -14.915 1.00 95.31 89 ALA A CA 1
ATOM 697 C C . ALA A 1 89 ? 8.889 3.368 -15.608 1.00 95.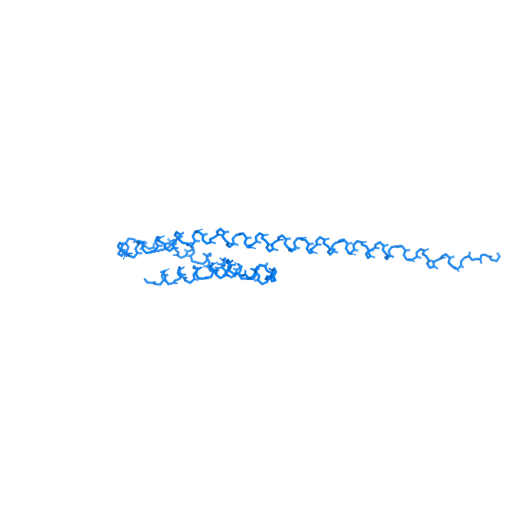31 89 ALA A C 1
ATOM 699 O O . ALA A 1 89 ? 9.141 3.087 -16.786 1.00 95.31 89 ALA A O 1
ATOM 700 N N . ASP A 1 90 ? 9.663 4.175 -14.881 1.00 94.94 90 ASP A N 1
ATOM 701 C CA . ASP A 1 90 ? 10.903 4.775 -15.377 1.00 94.94 90 ASP A CA 1
ATOM 702 C C . ASP A 1 90 ? 11.968 3.708 -15.672 1.00 94.94 90 ASP A C 1
ATOM 704 O O . ASP A 1 90 ? 12.543 3.701 -16.766 1.00 94.94 90 ASP A O 1
ATOM 708 N N . ASP A 1 91 ? 12.166 2.753 -14.760 1.00 93.94 91 ASP A N 1
ATOM 709 C CA . ASP A 1 91 ? 13.117 1.648 -14.934 1.00 93.94 91 ASP A CA 1
ATOM 710 C C . ASP A 1 91 ? 12.755 0.769 -16.142 1.00 93.94 91 ASP A C 1
ATOM 712 O O . ASP A 1 91 ? 13.610 0.430 -16.969 1.00 93.94 91 ASP A O 1
ATOM 716 N N . LEU A 1 92 ? 11.466 0.456 -16.312 1.00 95.50 92 LEU A N 1
ATOM 717 C CA . LEU A 1 92 ? 10.967 -0.300 -17.462 1.00 95.50 92 LEU A CA 1
ATOM 718 C C . LEU A 1 92 ? 11.166 0.466 -18.779 1.00 95.50 92 LEU A C 1
ATOM 720 O O . LEU A 1 92 ? 11.534 -0.118 -19.804 1.00 95.50 92 LEU A O 1
ATOM 724 N N . SER A 1 93 ? 10.949 1.783 -18.763 1.00 96.56 93 SER A N 1
ATOM 725 C CA . SER A 1 93 ? 11.196 2.657 -19.913 1.00 96.56 93 SER A CA 1
ATOM 726 C C . SER A 1 93 ? 12.673 2.651 -20.312 1.00 96.56 93 SER A C 1
ATOM 728 O O . SER A 1 93 ? 13.000 2.527 -21.500 1.00 96.56 93 SER A O 1
ATOM 730 N N . ASP A 1 94 ? 13.579 2.728 -19.337 1.00 96.00 94 ASP A N 1
ATOM 731 C CA . ASP A 1 94 ? 15.017 2.704 -19.598 1.00 96.00 94 ASP A CA 1
ATOM 732 C C . ASP A 1 94 ? 15.473 1.338 -20.132 1.00 96.00 94 ASP A C 1
ATOM 734 O O . ASP A 1 94 ? 16.205 1.261 -21.127 1.00 96.00 94 ASP A O 1
ATOM 738 N N . LEU A 1 95 ? 14.942 0.247 -19.572 1.00 95.94 95 LEU A N 1
ATOM 739 C CA . LEU A 1 95 ? 15.166 -1.109 -20.072 1.00 95.94 95 LEU A CA 1
ATOM 740 C C . LEU A 1 95 ? 14.715 -1.262 -21.533 1.00 95.94 95 LEU A C 1
ATOM 742 O O . LEU A 1 95 ? 15.453 -1.809 -22.359 1.00 95.94 95 LEU A O 1
ATOM 746 N N . HIS A 1 96 ? 13.539 -0.741 -21.893 1.00 95.38 96 HIS A N 1
ATOM 747 C CA . HIS A 1 96 ? 13.048 -0.769 -23.272 1.00 95.38 96 HIS A CA 1
ATOM 748 C C . HIS A 1 96 ? 13.965 -0.016 -24.242 1.00 95.38 96 HIS A C 1
ATOM 750 O O . HIS A 1 96 ? 14.252 -0.524 -25.333 1.00 95.38 96 HIS A O 1
ATOM 756 N N . LYS A 1 97 ? 14.468 1.165 -23.859 1.00 96.06 97 LYS A N 1
ATOM 757 C CA . LYS A 1 97 ? 15.424 1.932 -24.678 1.00 96.06 97 LYS A CA 1
ATOM 758 C C . LYS A 1 97 ? 16.712 1.143 -24.910 1.00 96.06 97 LYS A C 1
ATOM 760 O O . LYS A 1 97 ? 17.168 1.037 -26.052 1.00 96.06 97 LYS A O 1
ATOM 765 N N . ARG A 1 98 ? 17.265 0.536 -23.855 1.00 94.56 98 ARG A N 1
ATOM 766 C CA . ARG A 1 98 ? 18.484 -0.289 -23.932 1.00 94.56 98 ARG A CA 1
ATOM 767 C C . ARG A 1 98 ? 18.276 -1.534 -24.795 1.00 94.56 98 ARG A C 1
ATOM 769 O O . ARG A 1 98 ? 19.101 -1.823 -25.659 1.00 94.56 98 ARG A O 1
ATOM 776 N N . ASN A 1 99 ? 17.143 -2.220 -24.648 1.00 94.50 99 ASN A N 1
ATOM 777 C CA . ASN A 1 99 ? 16.800 -3.379 -25.474 1.00 94.50 99 ASN A CA 1
ATOM 778 C C . ASN A 1 99 ? 16.652 -3.000 -26.960 1.00 94.50 99 ASN A C 1
ATOM 780 O O . ASN A 1 99 ? 17.143 -3.699 -27.844 1.00 94.50 99 ASN A O 1
ATOM 784 N N . LYS A 1 100 ? 16.040 -1.847 -27.264 1.00 94.38 100 LYS A N 1
ATOM 785 C CA . LYS A 1 100 ? 15.957 -1.331 -28.640 1.00 94.38 100 LYS A CA 1
ATOM 786 C C . L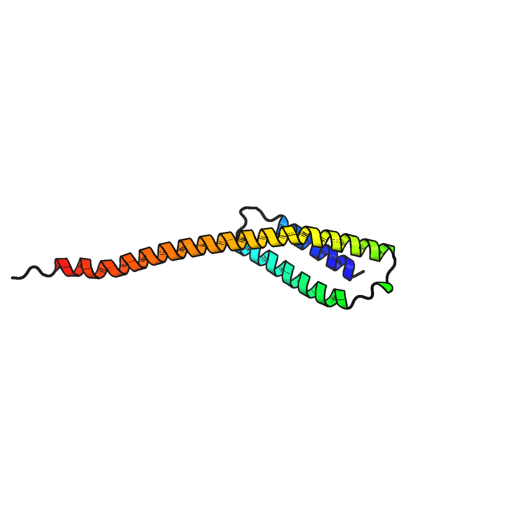YS A 1 100 ? 17.342 -1.061 -29.238 1.00 94.38 100 LYS A C 1
ATOM 788 O O . LYS A 1 100 ? 17.576 -1.390 -30.404 1.00 94.38 100 LYS A O 1
ATOM 793 N N . ALA A 1 101 ? 18.254 -0.479 -28.459 1.00 92.88 101 ALA A N 1
ATOM 794 C CA . ALA A 1 101 ? 19.633 -0.260 -28.887 1.00 92.88 101 ALA A CA 1
ATOM 795 C C . ALA A 1 101 ? 20.351 -1.591 -29.171 1.00 92.88 101 ALA A C 1
ATOM 797 O O . ALA A 1 101 ? 20.989 -1.724 -30.215 1.00 92.88 101 ALA A O 1
ATOM 798 N N . LEU A 1 102 ? 20.167 -2.595 -28.306 1.00 92.50 102 LEU A N 1
ATOM 799 C CA . LEU A 1 102 ? 20.715 -3.939 -28.495 1.00 92.50 102 LEU A CA 1
ATOM 800 C C . LEU A 1 102 ? 20.183 -4.607 -29.771 1.00 92.50 102 LEU A C 1
ATOM 802 O O . LEU A 1 102 ? 20.974 -5.094 -30.574 1.00 92.50 102 LEU A O 1
ATOM 806 N N . LYS A 1 103 ? 18.866 -4.576 -30.006 1.00 91.50 103 LYS A N 1
ATOM 807 C CA . LYS A 1 103 ? 18.258 -5.098 -31.243 1.00 91.50 103 LYS A CA 1
ATOM 808 C C . LYS A 1 103 ? 18.825 -4.410 -32.483 1.00 91.50 103 LYS A C 1
ATOM 810 O O . LYS A 1 103 ? 19.271 -5.075 -33.406 1.00 91.50 103 LYS A O 1
ATOM 815 N N . THR A 1 104 ? 18.917 -3.080 -32.452 1.00 90.94 104 THR A N 1
ATOM 816 C CA . THR A 1 104 ? 19.499 -2.293 -33.554 1.00 90.94 104 THR A CA 1
ATOM 817 C C . THR A 1 104 ? 20.952 -2.686 -33.830 1.00 90.94 104 THR A C 1
ATOM 819 O O . THR A 1 104 ? 21.371 -2.742 -34.986 1.00 90.94 104 THR A O 1
ATOM 822 N N . TYR A 1 105 ? 21.736 -2.937 -32.779 1.00 86.12 105 TYR A N 1
ATOM 823 C CA . TYR A 1 105 ? 23.107 -3.419 -32.914 1.00 86.12 105 TYR A CA 1
ATOM 824 C C . TYR A 1 105 ? 23.149 -4.800 -33.580 1.00 86.12 105 TYR A C 1
ATOM 826 O O . TYR A 1 105 ? 23.877 -4.974 -34.558 1.00 86.12 105 TYR A O 1
ATOM 834 N N . LEU A 1 106 ? 22.334 -5.744 -33.099 1.00 87.75 106 LEU A N 1
ATOM 835 C CA . LEU A 1 106 ? 22.244 -7.098 -33.648 1.00 87.75 106 LEU A CA 1
ATOM 836 C C . LEU A 1 106 ? 21.784 -7.107 -35.110 1.00 87.75 106 LEU A C 1
ATOM 838 O O . LEU A 1 106 ? 22.365 -7.831 -35.906 1.00 87.75 106 LEU A O 1
ATOM 842 N N . ASP A 1 107 ? 20.829 -6.263 -35.499 1.00 84.75 107 ASP A N 1
ATOM 843 C CA . ASP A 1 107 ? 20.341 -6.182 -36.884 1.00 84.75 107 ASP A CA 1
ATOM 844 C C . ASP A 1 107 ? 21.399 -5.614 -37.850 1.00 84.75 107 ASP A C 1
ATOM 846 O O . ASP A 1 107 ? 21.471 -5.985 -39.024 1.00 84.75 107 ASP A O 1
ATOM 850 N N . ARG A 1 108 ? 22.251 -4.699 -37.371 1.00 76.69 108 ARG A N 1
ATOM 851 C CA . ARG A 1 108 ? 23.268 -4.014 -38.192 1.00 76.69 108 ARG A CA 1
ATOM 852 C C . ARG A 1 108 ? 24.600 -4.758 -38.293 1.00 76.69 108 ARG A C 1
ATOM 854 O O . ARG A 1 108 ? 25.444 -4.363 -39.096 1.00 76.69 108 ARG A O 1
ATOM 861 N N . TYR A 1 109 ? 24.833 -5.791 -37.488 1.00 63.12 109 TYR A N 1
ATOM 86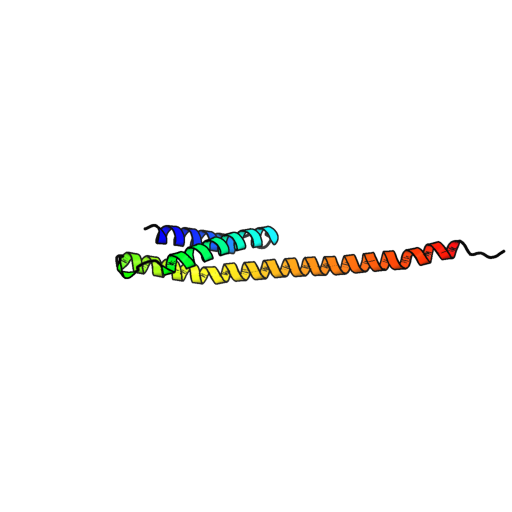2 C CA . TYR A 1 109 ? 26.123 -6.488 -37.463 1.00 63.12 109 TYR A CA 1
ATOM 863 C C . TYR A 1 109 ? 26.296 -7.571 -38.554 1.00 63.12 109 TYR A C 1
ATOM 865 O O . TYR A 1 109 ? 27.362 -7.601 -39.178 1.00 63.12 109 TYR A O 1
ATOM 873 N N . PRO A 1 110 ? 25.283 -8.397 -38.899 1.00 59.84 110 PRO A N 1
ATOM 874 C CA . PRO A 1 110 ? 25.380 -9.382 -39.982 1.00 59.84 110 PRO A CA 1
ATOM 875 C C . PRO A 1 110 ? 25.704 -8.757 -41.347 1.00 59.84 110 PRO A C 1
ATOM 877 O O . PRO A 1 110 ? 26.377 -9.368 -42.176 1.00 59.84 110 PRO A O 1
ATOM 880 N N . SER A 1 111 ? 25.290 -7.507 -41.573 1.00 54.22 111 SER A N 1
ATOM 881 C CA . SER A 1 111 ? 25.563 -6.768 -42.810 1.00 54.22 111 SER A CA 1
ATOM 882 C C . SER A 1 111 ? 26.976 -6.177 -42.885 1.00 54.22 111 SER A C 1
ATOM 884 O O . SER A 1 111 ? 27.433 -5.859 -43.980 1.00 54.22 111 SER A O 1
ATOM 886 N N . ARG A 1 112 ? 27.714 -6.078 -41.768 1.00 51.22 112 ARG A N 1
ATOM 887 C CA . ARG A 1 112 ? 29.107 -5.592 -41.757 1.00 51.22 112 ARG A CA 1
ATOM 888 C C . ARG A 1 112 ? 30.147 -6.692 -41.962 1.00 51.22 112 ARG A C 1
ATOM 890 O O . ARG A 1 112 ? 31.173 -6.420 -42.574 1.00 51.22 112 ARG A O 1
ATOM 897 N N . ILE A 1 113 ? 29.876 -7.926 -41.532 1.00 51.84 113 ILE A N 1
ATOM 898 C CA . ILE A 1 113 ? 30.801 -9.060 -41.730 1.00 51.84 113 ILE A CA 1
ATOM 899 C C . ILE A 1 113 ? 30.740 -9.594 -43.178 1.00 51.84 113 ILE A C 1
ATOM 901 O O . ILE A 1 113 ? 31.728 -10.105 -43.696 1.00 51.84 113 ILE A O 1
ATOM 905 N N . SER A 1 114 ? 29.616 -9.415 -43.885 1.00 49.66 114 SER A N 1
ATOM 906 C CA . SER A 1 114 ? 29.465 -9.865 -45.283 1.00 49.66 114 SER A CA 1
ATOM 907 C C . SER A 1 114 ? 30.202 -8.988 -46.316 1.00 49.66 114 SER A C 1
ATOM 909 O O . SER A 1 114 ? 30.462 -9.434 -47.436 1.00 49.66 114 SER A O 1
ATOM 911 N N . ILE A 1 115 ? 30.587 -7.755 -45.963 1.00 50.47 115 ILE A N 1
ATOM 912 C CA . ILE A 1 115 ? 31.233 -6.815 -46.899 1.00 50.47 115 ILE A CA 1
ATOM 913 C C . ILE A 1 115 ? 32.736 -7.103 -47.070 1.00 50.47 115 ILE A C 1
ATOM 915 O O . ILE A 1 115 ? 33.304 -6.790 -48.114 1.00 50.47 115 ILE A O 1
ATOM 919 N N . THR A 1 116 ? 33.385 -7.783 -46.122 1.00 52.22 116 THR A N 1
ATOM 920 C CA . THR A 1 116 ? 34.833 -8.063 -46.177 1.00 52.22 116 THR A CA 1
ATOM 921 C C . THR A 1 116 ? 35.217 -9.297 -47.008 1.00 52.22 116 THR A C 1
ATOM 923 O O . THR A 1 116 ? 36.402 -9.535 -47.213 1.00 52.22 116 THR A O 1
ATOM 926 N N . GLY A 1 117 ? 34.247 -10.072 -47.516 1.00 50.41 117 GLY A N 1
ATOM 927 C CA . GLY A 1 117 ? 34.490 -11.321 -48.262 1.00 50.41 117 GLY A CA 1
ATOM 928 C C . GLY A 1 117 ? 34.239 -11.271 -49.776 1.00 50.41 117 GLY A C 1
ATOM 929 O O . GLY A 1 117 ? 34.517 -12.247 -50.4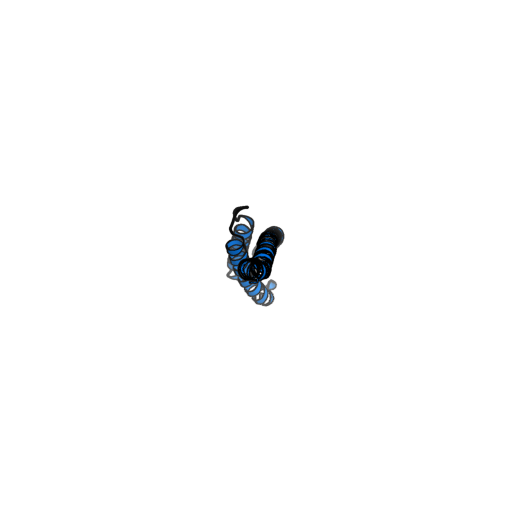65 1.00 50.41 117 GLY A O 1
ATOM 930 N N . LYS A 1 118 ? 33.717 -10.166 -50.329 1.00 53.44 118 LYS A N 1
ATOM 931 C CA . LYS A 1 118 ? 33.415 -10.043 -51.771 1.00 53.44 118 LYS A CA 1
ATOM 932 C C . LYS A 1 118 ? 34.388 -9.106 -52.491 1.00 53.44 118 LYS A C 1
ATOM 934 O O . LYS A 1 118 ? 33.968 -8.150 -53.138 1.00 53.44 118 LYS A O 1
ATOM 939 N N . ARG A 1 119 ? 35.693 -9.382 -52.425 1.00 47.91 119 ARG A N 1
ATOM 940 C CA . ARG A 1 119 ? 36.636 -8.852 -53.424 1.00 47.91 119 ARG A CA 1
ATOM 941 C C . ARG A 1 119 ? 36.691 -9.879 -54.557 1.00 47.91 119 ARG A C 1
ATOM 943 O O . ARG A 1 119 ? 37.320 -10.920 -54.415 1.00 47.91 119 ARG A O 1
ATOM 950 N N . LYS A 1 120 ? 35.900 -9.625 -55.607 1.00 50.09 120 LYS A N 1
ATOM 951 C CA . LYS A 1 120 ? 35.852 -10.424 -56.840 1.00 50.09 120 LYS A CA 1
ATOM 952 C C . LYS A 1 120 ? 37.268 -10.570 -57.417 1.00 50.09 120 LYS A C 1
ATOM 954 O O . LYS A 1 120 ? 37.987 -9.571 -57.471 1.00 50.09 120 LYS A O 1
ATOM 959 N N . GLY A 1 121 ? 37.624 -11.797 -57.801 1.00 44.47 121 GLY A N 1
ATOM 960 C CA . GLY A 1 121 ? 38.657 -12.049 -58.809 1.00 44.47 121 GLY A CA 1
ATOM 961 C C . GLY A 1 121 ? 38.212 -11.599 -60.193 1.00 44.47 121 GLY A C 1
ATOM 962 O O . GLY A 1 121 ? 37.004 -11.291 -60.354 1.00 44.47 121 GLY A O 1
#